Protein AF-A0AAE3VQN4-F1 (afdb_monomer)

pLDDT: mean 73.04, std 21.1, range [34.31, 93.94]

Sequence (118 aa):
MKLTPQEQKVYAYIRDHRGCTTRDIQRDLLIECPSARITGLRRKGVDVQEIGKLKYPGARPFTKYAIGAPQTKRVQHIEIVGGMAVRTFRTVLDLAGSVGLATGLLLVSLSACLANAG

InterPro domains:
  IPR055245 Winged helix-turn-helix domain, proteobacterial-type [PF14090] (5-52)

Secondary structure (DSSP, 8-state):
----HHHHHHHHHHHHSTTEEHHHHHHHH--S-HHHHHHHHHHTT--EEEEEEEPPTTSPPEEEEEESS--EEEEEEEEEETTEEEEEEEEEE-------------------------

Mean predicted aligned error: 13.67 Å

Radius of gyration: 19.41 Å; Cα contacts (8 Å, |Δi|>4): 146; chains: 1; bounding box: 52×31×55 Å

Nearest PDB structures (foldseek):
  5f7q-assembly1_J  TM=8.656E-01  e=1.908E-01  Listeria monocytogenes EGD-e
  5f7q-assembly1_C  TM=6.562E-01  e=4.645E-01  Listeria monocytogenes EGD-e

Structure (mmCIF, N/CA/C/O backbone):
data_AF-A0AAE3VQN4-F1
#
_entry.id   AF-A0AAE3VQN4-F1
#
loop_
_atom_site.group_PDB
_atom_site.id
_atom_site.type_symbol
_atom_site.label_atom_id
_atom_site.label_alt_id
_atom_site.label_comp_id
_atom_site.label_asym_id
_atom_site.label_entity_id
_atom_site.label_seq_id
_atom_site.pdbx_PDB_ins_code
_atom_site.Cartn_x
_atom_site.Cartn_y
_atom_site.Cartn_z
_atom_site.occupancy
_atom_site.B_iso_or_equiv
_atom_site.auth_seq_id
_atom_site.auth_comp_id
_atom_site.auth_asym_id
_atom_site.auth_atom_id
_atom_site.pdbx_PDB_model_num
ATOM 1 N N . MET A 1 1 ? -3.677 2.974 16.477 1.00 58.06 1 MET A N 1
ATOM 2 C CA . MET A 1 1 ? -2.627 3.546 15.602 1.00 58.06 1 MET A CA 1
ATOM 3 C C . MET A 1 1 ? -3.260 4.501 14.600 1.00 58.06 1 MET A C 1
ATOM 5 O O . MET A 1 1 ? -4.400 4.260 14.222 1.00 58.06 1 MET A O 1
ATOM 9 N N . LYS A 1 2 ? -2.567 5.573 14.189 1.00 77.88 2 LYS A N 1
ATOM 10 C CA . LYS A 1 2 ? -3.078 6.534 13.193 1.00 77.88 2 LYS A CA 1
ATOM 11 C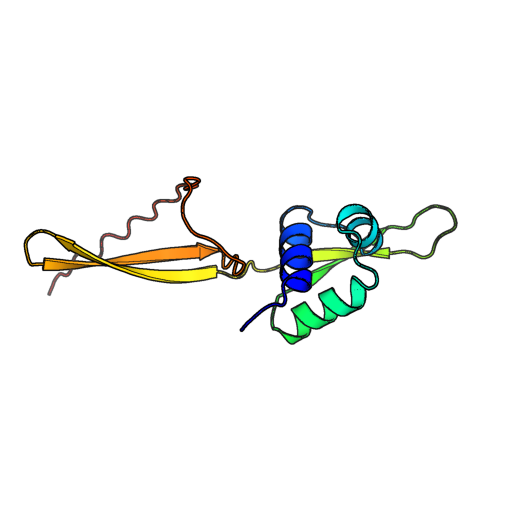 C . LYS A 1 2 ? -2.240 6.436 11.914 1.00 77.88 2 LYS A C 1
ATOM 13 O O . LYS A 1 2 ? -1.040 6.717 11.925 1.00 77.88 2 LYS A O 1
ATOM 18 N N . LEU A 1 3 ? -2.859 5.978 10.829 1.00 82.81 3 LEU A N 1
ATOM 19 C CA . LEU A 1 3 ? -2.259 5.995 9.494 1.00 82.81 3 LEU A CA 1
ATOM 20 C C . LEU A 1 3 ? -2.305 7.423 8.940 1.00 82.81 3 LEU A C 1
ATOM 22 O O . LEU A 1 3 ? -3.263 8.152 9.199 1.00 82.81 3 LEU A O 1
ATOM 26 N N . THR A 1 4 ? -1.283 7.830 8.190 1.00 89.00 4 THR A N 1
ATOM 27 C CA . THR A 1 4 ? -1.319 9.090 7.433 1.00 89.00 4 THR A CA 1
ATOM 28 C C . THR A 1 4 ? -2.278 8.961 6.245 1.00 89.00 4 THR A C 1
ATOM 30 O O . THR A 1 4 ? -2.482 7.846 5.760 1.00 89.00 4 THR A O 1
ATOM 33 N N . PRO A 1 5 ? -2.826 10.065 5.706 1.00 88.00 5 PRO A N 1
ATOM 34 C CA . PRO A 1 5 ? -3.730 10.000 4.554 1.00 88.00 5 PRO A CA 1
ATOM 35 C C . PRO A 1 5 ? -3.121 9.285 3.337 1.00 88.00 5 PRO A C 1
ATOM 37 O O . PRO A 1 5 ? -3.801 8.546 2.635 1.00 88.00 5 PRO A O 1
ATOM 40 N N . GLN A 1 6 ? -1.815 9.454 3.101 1.00 89.50 6 GLN A N 1
ATOM 41 C CA . GLN A 1 6 ? -1.117 8.765 2.011 1.00 89.50 6 GLN A CA 1
ATOM 42 C C . GLN A 1 6 ? -0.974 7.261 2.274 1.00 89.50 6 GLN A C 1
ATOM 44 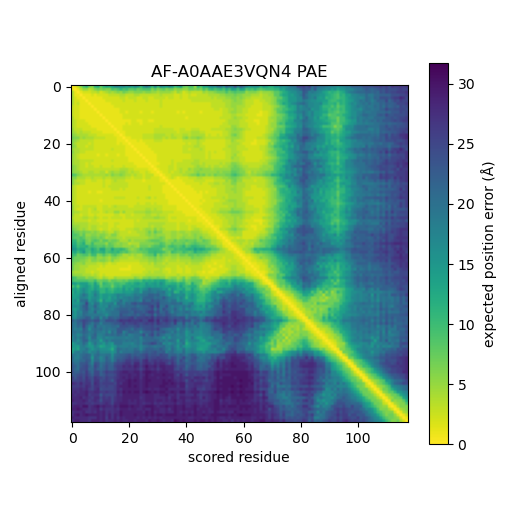O O . GLN A 1 6 ? -1.192 6.458 1.374 1.00 89.50 6 GLN A O 1
ATOM 49 N N . GLU A 1 7 ? -0.643 6.861 3.503 1.00 89.12 7 GLU A N 1
ATOM 50 C CA . GLU A 1 7 ? -0.580 5.442 3.880 1.00 89.12 7 GLU A CA 1
ATOM 51 C C . GLU A 1 7 ? -1.957 4.773 3.825 1.00 89.12 7 GLU A C 1
ATOM 53 O O . GLU A 1 7 ? -2.042 3.621 3.419 1.00 89.12 7 GLU A O 1
ATOM 58 N N . GLN A 1 8 ? -3.029 5.489 4.179 1.00 89.88 8 GLN A N 1
ATOM 59 C CA . GLN A 1 8 ? -4.407 4.998 4.052 1.00 89.88 8 GLN A CA 1
ATOM 60 C C . GLN A 1 8 ? -4.761 4.708 2.594 1.00 89.88 8 GLN A C 1
ATOM 62 O O . GLN A 1 8 ? -5.295 3.641 2.303 1.00 89.88 8 GLN A O 1
ATOM 67 N N . LYS A 1 9 ? -4.411 5.616 1.672 1.00 90.81 9 LYS A N 1
ATOM 68 C CA . LYS A 1 9 ? -4.607 5.404 0.230 1.00 90.81 9 LYS A CA 1
ATOM 69 C C . LYS A 1 9 ? -3.848 4.176 -0.269 1.00 90.81 9 LYS A C 1
ATOM 71 O O . LYS A 1 9 ? -4.423 3.350 -0.966 1.00 90.81 9 LYS A O 1
ATOM 76 N N . VAL A 1 10 ? -2.581 4.027 0.129 1.00 92.00 10 VAL A N 1
ATOM 77 C CA . VAL A 1 10 ? -1.766 2.855 -0.237 1.00 92.00 10 VAL A CA 1
ATOM 78 C C . VAL A 1 10 ? -2.360 1.569 0.339 1.00 92.00 10 VAL A C 1
ATOM 80 O O . VAL A 1 10 ? -2.463 0.576 -0.373 1.00 92.00 10 VAL A O 1
ATOM 83 N N . TYR A 1 11 ? -2.790 1.581 1.601 1.00 91.62 11 TYR A N 1
ATOM 84 C CA . TYR A 1 11 ? -3.433 0.433 2.240 1.00 91.62 11 TYR A CA 1
ATOM 85 C C . TYR A 1 11 ? -4.719 0.016 1.516 1.00 91.62 11 TYR A C 1
ATOM 87 O O . TYR A 1 11 ? -4.866 -1.155 1.169 1.00 91.62 11 TYR A O 1
ATOM 95 N N . ALA A 1 12 ? -5.618 0.970 1.253 1.00 90.12 12 ALA A N 1
ATOM 96 C CA . ALA A 1 12 ? -6.859 0.718 0.527 1.00 90.12 12 ALA A CA 1
ATOM 97 C C . ALA A 1 12 ? -6.575 0.155 -0.872 1.00 90.12 12 ALA A C 1
ATOM 99 O O . ALA A 1 12 ? -7.140 -0.863 -1.254 1.00 90.12 12 ALA A O 1
ATOM 100 N N . TYR A 1 13 ? -5.615 0.741 -1.589 1.00 92.94 13 TYR A N 1
ATOM 101 C CA . TYR A 1 13 ? -5.259 0.289 -2.927 1.00 92.94 13 TYR A CA 1
ATOM 102 C C . TYR A 1 13 ? -4.703 -1.143 -2.946 1.00 92.94 13 TYR A C 1
ATOM 104 O O . TYR A 1 13 ? -5.151 -1.939 -3.764 1.00 92.94 13 TYR A O 1
ATOM 112 N N . ILE A 1 14 ? -3.785 -1.507 -2.036 1.00 92.44 14 ILE A N 1
ATOM 113 C CA . ILE A 1 14 ? -3.233 -2.878 -1.953 1.00 92.44 14 ILE A CA 1
ATOM 114 C C . ILE A 1 14 ? -4.318 -3.890 -1.558 1.00 92.44 14 ILE A C 1
ATOM 116 O O . ILE A 1 14 ? -4.297 -5.035 -2.012 1.00 92.44 14 ILE A O 1
ATOM 120 N N . ARG A 1 15 ? -5.258 -3.483 -0.698 1.00 89.88 15 ARG A N 1
ATOM 121 C CA . ARG A 1 15 ? -6.395 -4.319 -0.300 1.00 89.88 15 ARG A CA 1
ATOM 122 C C . ARG A 1 15 ? -7.314 -4.606 -1.488 1.00 89.88 15 ARG A C 1
ATOM 124 O O . ARG A 1 15 ? -7.710 -5.753 -1.671 1.00 89.88 15 ARG A O 1
ATOM 131 N N . ASP A 1 16 ? -7.628 -3.582 -2.274 1.00 90.06 16 ASP A N 1
ATOM 132 C CA . ASP A 1 16 ? -8.575 -3.686 -3.384 1.00 90.06 16 ASP A CA 1
ATOM 133 C C . ASP A 1 16 ? -7.912 -4.303 -4.642 1.00 90.06 16 ASP A C 1
ATOM 135 O O . ASP A 1 16 ? -8.580 -4.967 -5.432 1.00 90.06 16 ASP A O 1
ATOM 139 N N . HIS A 1 17 ? -6.584 -4.178 -4.791 1.00 91.75 17 HIS A N 1
ATOM 140 C CA . HIS A 1 17 ? -5.798 -4.698 -5.920 1.00 91.75 17 HIS A CA 1
ATOM 141 C C . HIS A 1 17 ? -4.714 -5.675 -5.455 1.00 91.75 17 HIS A C 1
ATOM 143 O O . HIS A 1 17 ? -3.519 -5.361 -5.396 1.00 91.75 17 HIS A O 1
ATOM 149 N N . ARG A 1 18 ? -5.121 -6.909 -5.150 1.00 89.69 18 ARG A N 1
ATOM 150 C CA . ARG A 1 18 ? -4.186 -7.952 -4.717 1.00 89.69 18 ARG A CA 1
ATOM 151 C C . ARG A 1 18 ? -3.127 -8.224 -5.794 1.00 89.69 18 ARG A C 1
ATOM 153 O O . ARG A 1 18 ? -3.445 -8.576 -6.926 1.00 89.69 18 ARG A O 1
ATOM 160 N N . GLY A 1 19 ? -1.854 -8.132 -5.416 1.00 91.12 19 GLY A N 1
ATOM 161 C CA . GLY A 1 19 ? -0.725 -8.361 -6.318 1.00 91.12 19 GLY A CA 1
ATOM 162 C C . GLY A 1 19 ? -0.288 -7.143 -7.121 1.00 91.12 19 GLY A C 1
ATOM 163 O O . GLY A 1 19 ? 0.501 -7.304 -8.056 1.00 91.12 19 GLY A O 1
ATOM 164 N N . CYS A 1 20 ? -0.747 -5.948 -6.748 1.00 92.06 20 CYS A N 1
ATOM 165 C CA . CYS A 1 20 ? -0.223 -4.702 -7.285 1.00 92.06 20 CYS A CA 1
ATOM 166 C C . CYS A 1 20 ? 1.274 -4.541 -6.985 1.00 92.06 20 CYS A C 1
ATOM 168 O O . CYS A 1 20 ? 1.783 -4.981 -5.944 1.00 92.06 20 CYS A O 1
ATOM 170 N N . THR A 1 21 ? 1.980 -3.870 -7.887 1.00 93.94 21 THR A N 1
ATOM 171 C CA . THR A 1 21 ? 3.384 -3.499 -7.704 1.00 93.94 21 THR A CA 1
ATOM 172 C C . THR A 1 21 ? 3.522 -2.068 -7.197 1.00 93.94 21 THR A C 1
ATOM 174 O O . THR A 1 21 ? 2.600 -1.258 -7.285 1.00 93.94 21 THR A O 1
ATOM 177 N N . THR A 1 22 ? 4.712 -1.707 -6.714 1.00 91.88 22 THR A N 1
ATOM 178 C CA . THR A 1 22 ? 5.039 -0.305 -6.398 1.00 91.88 22 THR A CA 1
ATOM 179 C C . THR A 1 22 ? 4.861 0.625 -7.595 1.00 91.88 22 THR A C 1
ATOM 181 O O . THR A 1 22 ? 4.477 1.776 -7.405 1.00 91.88 22 THR A O 1
ATOM 184 N N . ARG A 1 23 ? 5.083 0.130 -8.819 1.00 90.50 23 ARG A N 1
ATOM 185 C CA . ARG A 1 23 ? 4.867 0.893 -10.053 1.00 90.50 23 ARG A CA 1
ATOM 186 C C . ARG A 1 23 ? 3.388 1.207 -10.275 1.00 90.50 23 ARG A C 1
ATOM 188 O O . ARG A 1 23 ? 3.071 2.339 -10.624 1.00 90.50 23 ARG A O 1
ATOM 195 N N . ASP A 1 24 ? 2.507 0.235 -10.050 1.00 91.50 24 ASP A N 1
ATOM 196 C CA . ASP A 1 24 ? 1.058 0.418 -10.211 1.00 91.50 24 ASP A CA 1
ATOM 197 C C . ASP A 1 24 ? 0.530 1.430 -9.186 1.00 91.50 24 ASP A C 1
ATOM 199 O O . ASP A 1 24 ? -0.152 2.386 -9.544 1.00 91.50 24 ASP A O 1
ATOM 203 N N . ILE A 1 25 ? 0.966 1.301 -7.927 1.00 92.25 25 ILE A N 1
ATOM 204 C CA . ILE A 1 25 ? 0.621 2.234 -6.843 1.00 92.25 25 ILE A CA 1
ATOM 205 C C . ILE A 1 25 ? 1.083 3.659 -7.177 1.00 92.25 25 ILE A C 1
ATOM 207 O O . ILE A 1 25 ? 0.334 4.613 -6.980 1.00 92.25 25 ILE A O 1
ATOM 211 N N . GLN A 1 26 ? 2.313 3.823 -7.673 1.00 92.44 26 GLN A N 1
ATOM 212 C CA . GLN A 1 26 ? 2.843 5.135 -8.047 1.00 92.44 26 GLN A CA 1
ATOM 213 C C . GLN A 1 26 ? 2.055 5.760 -9.200 1.00 92.44 26 GLN A C 1
ATOM 215 O O . GLN A 1 26 ? 1.727 6.942 -9.133 1.00 92.44 26 GLN A O 1
ATOM 220 N N . ARG A 1 27 ? 1.755 4.973 -10.239 1.00 91.44 27 ARG A N 1
ATOM 221 C CA . ARG A 1 27 ? 1.024 5.440 -11.421 1.00 91.44 27 ARG A CA 1
ATOM 222 C C . ARG A 1 27 ? -0.403 5.857 -11.069 1.00 91.44 27 ARG A C 1
ATOM 224 O O . ARG A 1 27 ? -0.837 6.918 -11.500 1.00 91.44 27 ARG A O 1
ATOM 231 N N . ASP A 1 28 ? -1.104 5.043 -10.286 1.00 92.31 28 ASP A N 1
ATOM 232 C CA . ASP A 1 28 ? -2.541 5.217 -10.068 1.00 92.31 28 ASP A CA 1
ATOM 233 C C . ASP A 1 28 ? -2.842 6.181 -8.909 1.00 92.31 28 ASP A C 1
ATOM 235 O O . ASP A 1 28 ? -3.825 6.917 -8.956 1.00 92.31 28 ASP A O 1
ATOM 239 N N . LEU A 1 29 ? -1.994 6.219 -7.871 1.00 91.50 29 LEU A N 1
ATOM 240 C CA . LEU A 1 29 ? -2.184 7.107 -6.713 1.00 91.50 29 LEU A CA 1
ATOM 241 C C . LEU A 1 29 ? -1.350 8.392 -6.768 1.00 91.50 29 LEU A C 1
ATOM 243 O O . LEU A 1 29 ? -1.504 9.234 -5.880 1.00 91.50 29 LEU A O 1
ATOM 247 N N . LEU A 1 30 ? -0.462 8.537 -7.760 1.00 90.88 30 LEU A N 1
ATOM 248 C CA . LEU A 1 30 ? 0.450 9.679 -7.915 1.00 90.88 30 LEU A CA 1
ATOM 249 C C . LEU A 1 30 ? 1.308 9.938 -6.661 1.00 90.88 30 LEU A C 1
ATOM 251 O O . LEU A 1 30 ? 1.531 11.075 -6.249 1.00 90.88 30 LEU A O 1
ATOM 255 N N . ILE A 1 31 ? 1.777 8.864 -6.020 1.00 87.75 31 ILE A N 1
ATOM 256 C CA . ILE A 1 31 ? 2.630 8.927 -4.824 1.00 87.75 31 ILE A CA 1
ATOM 257 C C . ILE A 1 31 ? 4.088 8.745 -5.240 1.00 87.75 31 ILE A C 1
ATOM 259 O O . ILE A 1 31 ? 4.438 7.710 -5.797 1.00 87.75 31 ILE A O 1
ATOM 263 N N . GLU A 1 32 ? 4.953 9.702 -4.898 1.00 85.38 32 GLU A N 1
ATOM 264 C CA . GLU A 1 32 ? 6.378 9.684 -5.275 1.00 85.38 32 GLU A CA 1
ATOM 265 C C . GLU A 1 32 ? 7.137 8.456 -4.742 1.00 85.38 32 GLU A C 1
ATOM 267 O O . GLU A 1 32 ? 7.914 7.838 -5.463 1.00 85.38 32 GLU A O 1
ATOM 272 N N . CYS A 1 33 ? 6.890 8.073 -3.484 1.00 90.62 33 CYS A N 1
ATOM 273 C CA . CYS A 1 33 ? 7.654 7.037 -2.781 1.00 90.62 33 CYS A CA 1
ATOM 274 C C . CYS A 1 33 ? 6.747 5.949 -2.170 1.00 90.62 33 CYS A C 1
ATOM 276 O O . CYS A 1 33 ? 6.630 5.859 -0.940 1.00 90.62 33 CYS A O 1
ATOM 278 N N . PRO A 1 34 ? 6.116 5.079 -2.983 1.00 91.00 34 PRO A N 1
ATOM 279 C CA . PRO A 1 34 ? 5.222 4.027 -2.486 1.00 91.00 34 P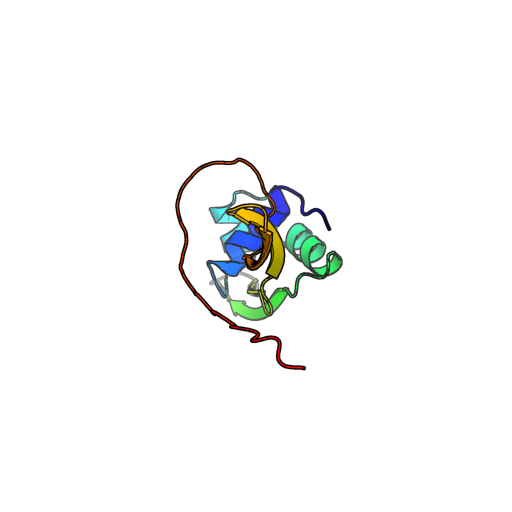RO A CA 1
ATOM 280 C C . PRO A 1 34 ? 5.949 3.028 -1.575 1.00 91.00 34 PRO A C 1
ATOM 282 O O . PRO A 1 34 ? 5.408 2.620 -0.550 1.00 91.00 34 PRO A O 1
ATOM 285 N N . SER A 1 35 ? 7.211 2.703 -1.871 1.00 90.31 35 SER A N 1
ATOM 286 C CA . SER A 1 35 ? 8.033 1.779 -1.075 1.00 90.31 35 SER A CA 1
ATOM 287 C C . SER A 1 35 ? 8.228 2.257 0.371 1.00 90.31 35 SER A C 1
ATOM 289 O O . SER A 1 35 ? 8.158 1.464 1.316 1.00 90.31 35 SER A O 1
ATOM 291 N N . AL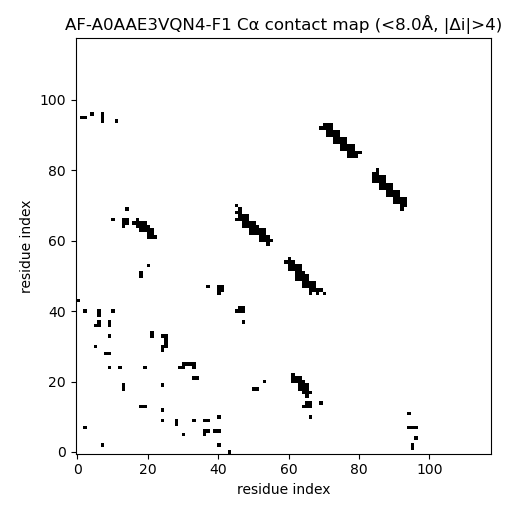A A 1 36 ? 8.413 3.568 0.563 1.00 92.62 36 ALA A N 1
ATOM 292 C CA . ALA A 1 36 ? 8.547 4.167 1.890 1.00 92.62 36 ALA A CA 1
ATOM 293 C C . ALA A 1 36 ? 7.228 4.078 2.673 1.00 92.62 36 ALA A C 1
ATOM 295 O O . ALA A 1 36 ? 7.234 3.792 3.870 1.00 92.62 36 ALA A O 1
ATOM 296 N N . ARG A 1 37 ? 6.089 4.265 1.993 1.00 93.25 37 ARG A N 1
ATOM 297 C CA . ARG A 1 37 ? 4.754 4.145 2.599 1.00 93.25 37 ARG A CA 1
ATOM 298 C C . ARG A 1 37 ? 4.422 2.701 2.969 1.00 93.25 37 ARG A C 1
ATOM 300 O O . ARG A 1 37 ? 3.940 2.473 4.071 1.00 93.25 37 ARG A O 1
ATOM 307 N N . ILE A 1 38 ? 4.772 1.726 2.129 1.00 92.31 38 ILE A N 1
ATOM 308 C CA . ILE A 1 38 ? 4.629 0.291 2.443 1.00 92.31 38 ILE A CA 1
ATOM 309 C C . ILE A 1 38 ? 5.478 -0.091 3.662 1.00 92.31 38 ILE A C 1
ATOM 311 O O . ILE A 1 38 ? 4.999 -0.764 4.574 1.00 92.31 38 ILE A O 1
ATOM 315 N N . THR A 1 39 ? 6.721 0.391 3.728 1.00 93.12 39 THR A N 1
ATOM 316 C CA . THR A 1 39 ? 7.582 0.192 4.907 1.00 93.12 39 THR A CA 1
ATOM 317 C C . THR A 1 39 ? 6.971 0.829 6.157 1.00 93.12 39 THR A C 1
ATOM 319 O O . THR A 1 39 ? 6.989 0.229 7.231 1.00 93.12 39 THR A O 1
ATOM 322 N N . GLY A 1 40 ? 6.382 2.020 6.014 1.00 91.94 40 GLY A N 1
ATOM 323 C CA . GLY A 1 40 ? 5.627 2.694 7.070 1.00 91.94 40 GLY A CA 1
ATOM 324 C C . GLY A 1 40 ? 4.443 1.866 7.573 1.00 91.94 40 GLY A C 1
ATOM 325 O O . GLY A 1 40 ? 4.285 1.713 8.782 1.00 91.94 40 GLY A O 1
ATOM 326 N N . LEU A 1 41 ? 3.668 1.259 6.668 1.00 90.44 41 LEU A N 1
ATOM 327 C CA . LEU A 1 41 ? 2.563 0.354 7.007 1.00 90.44 41 LEU A CA 1
ATOM 328 C C . LEU A 1 41 ? 3.049 -0.865 7.806 1.00 90.44 41 LEU A C 1
ATOM 330 O O . LEU A 1 41 ? 2.486 -1.163 8.859 1.00 90.44 41 LEU A O 1
ATOM 334 N N . ARG A 1 42 ? 4.141 -1.514 7.377 1.00 90.88 42 ARG A N 1
ATOM 335 C CA . ARG A 1 42 ? 4.738 -2.654 8.102 1.00 90.88 42 ARG A CA 1
ATOM 336 C C . ARG A 1 42 ? 5.217 -2.276 9.502 1.00 90.88 42 ARG A C 1
ATOM 338 O O . ARG A 1 42 ? 4.913 -2.971 10.465 1.00 90.88 42 ARG A O 1
ATOM 345 N N . ARG A 1 43 ? 5.904 -1.135 9.642 1.00 90.00 43 ARG A N 1
ATOM 346 C CA . ARG A 1 43 ? 6.316 -0.596 10.957 1.00 90.00 43 ARG A CA 1
ATOM 347 C C . ARG A 1 43 ? 5.123 -0.305 11.868 1.00 90.00 43 ARG A C 1
ATOM 349 O O . ARG A 1 43 ? 5.268 -0.304 13.085 1.00 90.00 43 ARG A O 1
ATOM 356 N N . LYS A 1 44 ? 3.951 -0.066 11.279 1.00 87.38 44 LYS A N 1
ATOM 357 C CA . LYS A 1 44 ? 2.682 0.150 11.975 1.00 87.38 44 LYS A CA 1
ATOM 358 C C . LYS A 1 44 ? 1.881 -1.140 12.202 1.00 87.38 44 LYS A C 1
ATOM 360 O O . LYS A 1 44 ? 0.695 -1.079 12.511 1.00 87.38 44 LYS A O 1
ATOM 365 N N . GLY A 1 45 ? 2.506 -2.306 12.045 1.00 86.31 45 GLY A N 1
ATOM 366 C CA . GLY A 1 45 ? 1.870 -3.598 12.308 1.00 86.31 45 GLY A CA 1
ATOM 367 C C . GLY A 1 45 ? 0.798 -3.989 11.290 1.00 86.31 45 GLY A C 1
ATOM 368 O O . GLY A 1 45 ? -0.042 -4.832 11.587 1.00 86.31 45 GLY A O 1
ATOM 369 N N . VAL A 1 46 ? 0.787 -3.378 10.101 1.00 87.44 46 VAL A N 1
ATOM 370 C CA . VAL A 1 46 ? -0.036 -3.857 8.984 1.00 87.44 46 VAL A CA 1
ATOM 371 C C . VAL A 1 46 ? 0.692 -5.021 8.318 1.00 87.44 46 VAL A C 1
ATOM 373 O O . VAL A 1 46 ? 1.841 -4.869 7.892 1.00 87.44 46 VAL A O 1
ATOM 376 N N . ASP A 1 47 ? 0.018 -6.163 8.192 1.00 89.69 47 ASP A N 1
ATOM 377 C CA . ASP A 1 47 ? 0.569 -7.349 7.534 1.00 89.69 47 ASP A CA 1
ATOM 378 C C . ASP A 1 47 ? 0.556 -7.189 6.005 1.00 89.69 47 ASP A C 1
ATOM 380 O O . ASP A 1 47 ? -0.394 -7.572 5.318 1.00 89.69 47 ASP A O 1
ATOM 384 N N . VAL A 1 48 ? 1.603 -6.552 5.473 1.00 91.75 48 VAL A N 1
ATOM 385 C CA . VAL A 1 48 ? 1.820 -6.403 4.029 1.00 91.75 48 VAL A CA 1
ATOM 386 C C . VAL A 1 48 ? 2.775 -7.489 3.541 1.00 91.75 48 VAL A C 1
ATOM 388 O O . VAL A 1 48 ? 3.994 -7.389 3.729 1.00 91.75 48 VAL A O 1
ATOM 391 N N . GLN A 1 49 ? 2.231 -8.486 2.854 1.00 92.12 49 GLN A N 1
ATOM 392 C CA . GLN A 1 49 ? 2.955 -9.649 2.351 1.00 92.12 49 GLN A CA 1
ATOM 393 C C . GLN A 1 49 ? 3.493 -9.416 0.936 1.00 92.12 49 GLN A C 1
ATOM 395 O O . GLN A 1 49 ? 2.866 -8.744 0.113 1.00 92.12 49 GLN A O 1
ATOM 400 N N . GLU A 1 50 ? 4.658 -9.995 0.646 1.00 93.25 50 GLU A N 1
ATOM 401 C CA . GLU A 1 50 ? 5.228 -10.044 -0.705 1.00 93.25 50 GLU A CA 1
ATOM 402 C C . GLU A 1 50 ? 4.804 -11.357 -1.349 1.00 93.25 50 GLU A C 1
ATOM 404 O O . GLU A 1 50 ? 5.220 -12.426 -0.913 1.00 93.25 50 GLU A O 1
ATOM 409 N N . ILE A 1 51 ? 3.957 -11.285 -2.373 1.00 92.25 51 ILE A N 1
ATOM 410 C CA . ILE A 1 51 ? 3.338 -12.480 -2.971 1.00 92.25 51 ILE A CA 1
ATOM 411 C C . ILE A 1 51 ? 4.020 -12.929 -4.267 1.00 92.25 51 ILE A C 1
ATOM 413 O O . ILE A 1 51 ? 3.623 -13.918 -4.875 1.00 92.25 51 ILE A O 1
ATOM 417 N N . GLY A 1 52 ? 5.018 -12.180 -4.737 1.00 90.94 52 GLY A N 1
ATOM 418 C CA . GLY A 1 52 ? 5.754 -12.513 -5.949 1.00 90.94 52 GLY A CA 1
ATOM 419 C C . GLY A 1 52 ? 6.483 -11.323 -6.554 1.00 90.94 52 GLY A C 1
ATOM 420 O O . GLY A 1 52 ? 6.600 -10.257 -5.948 1.00 90.94 52 GLY A O 1
ATOM 421 N N . LYS A 1 53 ? 6.972 -11.510 -7.781 1.00 93.19 53 LYS A N 1
ATOM 422 C CA . LYS A 1 53 ? 7.672 -10.481 -8.555 1.00 93.19 53 LYS A CA 1
ATOM 423 C C . LYS A 1 53 ? 7.108 -10.415 -9.973 1.00 93.19 53 LYS A C 1
ATOM 425 O O . LYS A 1 53 ? 6.746 -11.439 -10.545 1.00 93.19 53 LYS A O 1
ATOM 430 N N . LEU A 1 54 ? 7.032 -9.215 -10.539 1.00 89.19 54 LEU A N 1
ATOM 431 C CA . LEU A 1 54 ? 6.648 -8.956 -11.923 1.00 89.19 54 LEU A CA 1
ATOM 432 C C . LEU A 1 54 ? 7.820 -8.316 -12.658 1.00 89.19 54 LEU A C 1
ATOM 434 O O . LEU A 1 54 ? 8.326 -7.277 -12.238 1.00 89.19 54 LEU A O 1
ATOM 438 N N . LYS A 1 55 ? 8.251 -8.917 -13.765 1.00 88.69 55 LYS A N 1
ATOM 439 C CA . LYS A 1 55 ? 9.292 -8.348 -14.621 1.00 88.69 55 LYS A CA 1
ATOM 440 C C . LYS A 1 55 ? 8.638 -7.690 -15.830 1.00 88.69 55 LYS A C 1
ATOM 442 O O . LYS A 1 55 ? 7.969 -8.368 -16.600 1.00 88.69 55 LYS A O 1
ATOM 447 N N . TYR A 1 56 ? 8.851 -6.389 -15.999 1.00 82.38 56 TYR A N 1
ATOM 448 C CA . TYR A 1 56 ? 8.506 -5.698 -17.243 1.00 82.38 56 TYR A CA 1
ATOM 449 C C . TYR A 1 56 ? 9.683 -5.802 -18.227 1.00 82.38 56 TYR A C 1
ATOM 451 O O . TYR A 1 56 ? 10.835 -5.881 -17.782 1.00 82.38 56 TYR A O 1
ATOM 459 N N . PRO A 1 57 ? 9.433 -5.807 -19.548 1.00 86.00 57 PRO A N 1
ATOM 460 C CA . PRO A 1 57 ? 10.501 -5.839 -20.545 1.00 86.00 57 PRO A CA 1
ATOM 461 C C . PRO A 1 57 ? 11.461 -4.658 -20.345 1.00 86.00 57 PRO A C 1
ATOM 463 O O . PRO A 1 57 ? 11.030 -3.522 -20.166 1.00 86.00 57 PRO A O 1
ATOM 466 N N . GLY A 1 58 ? 12.766 -4.945 -20.306 1.00 87.56 58 GLY A N 1
ATOM 467 C CA . GLY A 1 58 ? 13.818 -3.941 -20.097 1.00 87.56 58 GLY A CA 1
ATOM 468 C C . GLY A 1 58 ? 13.945 -3.383 -18.671 1.00 87.56 58 GLY A C 1
ATOM 469 O O . GLY A 1 58 ? 14.844 -2.587 -18.421 1.00 87.56 58 GLY A O 1
ATOM 470 N N . ALA A 1 59 ? 13.101 -3.798 -17.721 1.00 83.94 59 ALA A N 1
ATOM 471 C CA . ALA A 1 59 ? 13.126 -3.286 -16.352 1.00 83.94 59 ALA A CA 1
ATOM 472 C C . ALA A 1 59 ? 13.564 -4.342 -15.325 1.00 83.94 59 ALA A C 1
ATOM 474 O O . ALA A 1 59 ? 13.487 -5.557 -15.544 1.00 83.94 59 ALA A O 1
ATOM 475 N N . ARG A 1 60 ? 13.993 -3.862 -14.151 1.00 85.06 60 ARG A N 1
ATOM 476 C CA . ARG A 1 60 ? 14.197 -4.713 -12.972 1.00 85.06 60 ARG A CA 1
ATOM 477 C C . ARG A 1 60 ? 12.854 -5.312 -12.516 1.00 85.06 60 ARG A C 1
ATOM 479 O O . ARG A 1 60 ? 11.812 -4.692 -12.725 1.00 85.06 60 ARG A O 1
ATOM 486 N N . PRO A 1 61 ? 12.849 -6.512 -11.913 1.00 88.44 61 PRO A N 1
ATOM 487 C CA . PRO A 1 61 ? 11.630 -7.099 -11.372 1.00 88.44 61 PRO A CA 1
ATOM 488 C C . PRO A 1 61 ? 11.078 -6.252 -10.216 1.00 88.44 61 PRO A C 1
ATOM 490 O O . PRO A 1 61 ? 11.816 -5.880 -9.306 1.00 88.44 61 PRO A O 1
ATOM 493 N N . PHE A 1 62 ? 9.775 -5.985 -10.245 1.00 89.44 62 PHE A N 1
ATOM 494 C CA . PHE A 1 62 ? 9.036 -5.268 -9.211 1.00 89.44 62 PHE A CA 1
ATOM 495 C C . PHE A 1 62 ? 8.344 -6.258 -8.281 1.00 89.44 62 PHE A C 1
ATOM 497 O O . PHE A 1 62 ? 7.750 -7.235 -8.735 1.00 89.44 62 PHE A O 1
ATOM 504 N N . THR A 1 63 ? 8.395 -6.008 -6.978 1.00 91.19 63 THR A N 1
ATOM 505 C CA . THR A 1 63 ? 7.705 -6.836 -5.984 1.00 91.19 63 THR A CA 1
ATOM 506 C C . THR A 1 63 ? 6.196 -6.603 -6.038 1.00 91.19 63 THR A C 1
ATOM 508 O O . THR A 1 63 ? 5.743 -5.465 -6.181 1.00 91.19 63 THR A O 1
ATOM 511 N N . LYS A 1 64 ? 5.425 -7.687 -5.923 1.00 93.75 64 LYS A N 1
ATOM 512 C CA . LYS A 1 64 ? 3.965 -7.677 -5.794 1.00 93.75 64 LYS A CA 1
ATOM 513 C C . LYS A 1 64 ? 3.563 -7.754 -4.327 1.00 93.75 64 LYS A C 1
ATOM 515 O O . LYS A 1 64 ? 4.122 -8.564 -3.583 1.00 93.75 64 LYS A O 1
ATOM 520 N N . TYR A 1 65 ? 2.555 -6.979 -3.945 1.00 93.00 65 TYR A N 1
ATOM 521 C CA . TYR A 1 65 ? 2.105 -6.864 -2.559 1.00 93.00 65 TYR A CA 1
ATOM 522 C C . TYR A 1 65 ? 0.651 -7.306 -2.373 1.00 93.00 65 TYR A C 1
ATOM 524 O O . TYR A 1 65 ? -0.170 -7.200 -3.285 1.00 93.00 65 TYR A O 1
ATOM 532 N N . ALA A 1 66 ? 0.335 -7.793 -1.176 1.00 92.19 66 ALA A N 1
ATOM 533 C CA . ALA A 1 66 ? -1.025 -8.059 -0.714 1.00 92.19 66 ALA A CA 1
ATOM 534 C C . ALA A 1 66 ? -1.150 -7.763 0.786 1.00 92.19 66 ALA A C 1
ATOM 536 O O . ALA A 1 66 ? -0.163 -7.838 1.517 1.00 92.19 66 ALA A O 1
ATOM 537 N N . ILE A 1 67 ? -2.365 -7.463 1.249 1.00 90.75 67 ILE A N 1
ATOM 538 C CA . ILE A 1 67 ? -2.676 -7.446 2.683 1.00 90.75 67 ILE A CA 1
ATOM 539 C C . ILE A 1 67 ? -2.997 -8.881 3.114 1.00 90.75 67 ILE A C 1
ATOM 541 O O . ILE A 1 67 ? -3.876 -9.507 2.523 1.00 90.75 67 ILE A O 1
ATOM 545 N N . GLY A 1 68 ? -2.274 -9.400 4.107 1.00 81.75 68 GLY A N 1
ATOM 546 C CA . GLY A 1 68 ? -2.479 -10.751 4.634 1.00 81.75 68 GLY A CA 1
ATOM 547 C C . GLY A 1 68 ? -3.710 -10.846 5.531 1.00 81.75 68 GLY A C 1
ATOM 548 O O . GLY A 1 68 ? -4.659 -11.557 5.212 1.00 81.75 68 GLY A O 1
ATOM 549 N N . ALA A 1 69 ? -3.726 -10.073 6.619 1.00 75.62 69 ALA A N 1
ATOM 550 C CA . ALA A 1 69 ? -4.881 -9.927 7.502 1.00 75.62 69 ALA A CA 1
ATOM 551 C C . ALA A 1 69 ? -5.411 -8.480 7.457 1.00 75.62 69 ALA A C 1
ATOM 553 O O . ALA A 1 69 ? -4.682 -7.551 7.824 1.00 75.62 69 ALA A O 1
ATOM 554 N N . PRO A 1 70 ? -6.661 -8.245 7.013 1.00 67.56 70 PRO A N 1
ATOM 555 C CA . PRO A 1 70 ? -7.232 -6.905 7.010 1.00 67.56 70 PRO A CA 1
ATOM 556 C C . PRO A 1 70 ? -7.453 -6.413 8.446 1.00 67.56 70 PRO A C 1
ATOM 558 O O . PRO A 1 70 ? -7.932 -7.154 9.303 1.00 67.56 70 PRO A O 1
ATOM 561 N N . GLN A 1 71 ? -7.131 -5.145 8.720 1.00 65.88 71 GLN A N 1
ATOM 562 C CA . GLN A 1 71 ? -7.358 -4.564 10.044 1.00 65.88 71 GLN A CA 1
ATOM 563 C C . GLN A 1 71 ? -8.862 -4.427 10.320 1.00 65.88 71 GLN A C 1
ATOM 565 O O . GLN A 1 71 ? -9.563 -3.635 9.686 1.00 65.88 71 GLN A O 1
ATOM 570 N N . THR A 1 72 ? -9.356 -5.193 11.291 1.00 61.88 72 THR A N 1
ATOM 571 C CA . THR A 1 72 ? -10.730 -5.108 11.796 1.00 61.88 72 THR A CA 1
ATOM 572 C C . THR A 1 72 ? -10.744 -4.459 13.174 1.00 61.88 72 THR A C 1
ATOM 574 O O . THR A 1 72 ? -10.021 -4.894 14.071 1.00 61.88 72 THR A O 1
ATOM 577 N N . LYS A 1 73 ? -11.600 -3.458 13.379 1.00 58.53 73 LYS A N 1
ATOM 578 C CA . LYS A 1 73 ? -11.937 -2.931 14.705 1.00 58.53 73 LYS A CA 1
ATOM 579 C C . LYS A 1 73 ? -13.313 -3.433 15.123 1.00 58.53 73 LYS A C 1
ATOM 581 O O . LYS A 1 73 ? -14.251 -3.435 14.334 1.00 58.53 73 LYS A O 1
ATOM 586 N N . ARG A 1 74 ? -13.461 -3.820 16.389 1.00 51.09 74 ARG A N 1
ATOM 587 C CA . ARG A 1 74 ? -14.784 -3.999 17.000 1.00 51.09 74 ARG A CA 1
ATOM 588 C C . ARG A 1 74 ? -15.287 -2.637 17.464 1.00 51.09 74 ARG A C 1
ATOM 590 O O . ARG A 1 74 ? -14.641 -1.992 18.283 1.00 51.09 74 ARG A O 1
ATOM 597 N N . VAL A 1 75 ? -16.420 -2.206 16.929 1.00 61.22 75 VAL A N 1
ATOM 598 C CA . VAL A 1 75 ? -17.150 -1.019 17.375 1.00 61.22 75 VAL A CA 1
ATOM 599 C C . VAL A 1 75 ? -18.316 -1.485 18.234 1.00 61.22 75 VAL A C 1
ATOM 601 O O . VAL A 1 75 ? -19.112 -2.332 17.827 1.00 61.22 75 VAL A O 1
ATOM 604 N N . GLN A 1 76 ? -18.394 -0.947 19.445 1.00 58.56 76 GLN A N 1
ATOM 605 C CA . GLN A 1 76 ? -19.510 -1.165 20.351 1.00 58.56 76 GLN A CA 1
ATOM 606 C C . GLN A 1 76 ? -20.522 -0.037 20.145 1.00 58.56 76 GLN A C 1
ATOM 608 O O . GLN A 1 76 ? -20.176 1.134 20.286 1.00 58.56 76 GLN A O 1
ATOM 613 N N . HIS A 1 77 ? -21.759 -0.391 19.805 1.00 55.78 77 HIS A N 1
ATOM 614 C CA . HIS A 1 77 ? -22.885 0.535 19.753 1.00 55.78 77 HIS A CA 1
ATOM 615 C C . HIS A 1 77 ? -23.789 0.255 20.958 1.00 55.78 77 HIS A C 1
ATOM 617 O O . HIS A 1 77 ? -24.151 -0.897 21.208 1.00 55.78 77 HIS A O 1
ATOM 623 N N . ILE A 1 78 ? -24.100 1.288 21.740 1.00 66.88 78 ILE A N 1
ATOM 624 C CA . ILE A 1 78 ? -2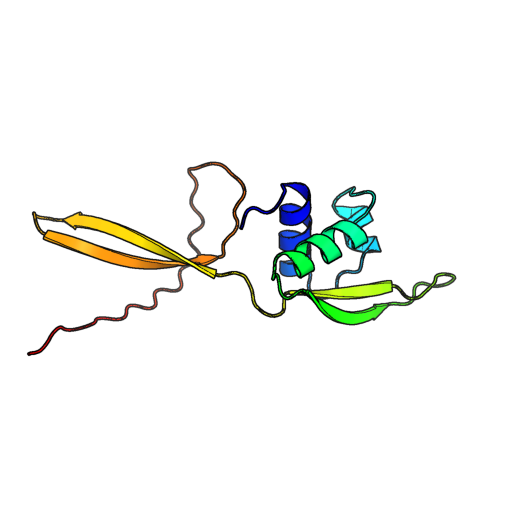5.031 1.191 22.867 1.00 66.88 78 ILE A CA 1
ATOM 625 C C . ILE A 1 78 ? -26.305 1.907 22.429 1.00 66.88 78 ILE A C 1
ATOM 627 O O . ILE A 1 78 ? -26.284 3.118 22.229 1.00 66.88 78 ILE A O 1
ATOM 631 N N . GLU A 1 79 ? -27.390 1.157 22.263 1.00 66.25 79 GLU A N 1
ATOM 632 C CA . GLU A 1 79 ? -28.713 1.701 21.950 1.00 66.25 79 GLU A CA 1
ATOM 633 C C . GLU A 1 79 ? -29.604 1.554 23.179 1.00 66.25 79 GLU A C 1
ATOM 635 O O . GLU A 1 79 ? -29.637 0.499 23.810 1.00 66.25 79 GLU A O 1
ATOM 640 N N . ILE A 1 80 ? -30.314 2.620 23.543 1.00 67.81 80 ILE A N 1
ATOM 641 C CA . ILE A 1 80 ? -31.288 2.583 24.635 1.00 67.81 80 ILE A CA 1
ATOM 642 C C . ILE A 1 80 ? -32.660 2.402 23.993 1.00 67.81 80 ILE A C 1
ATOM 644 O O . ILE A 1 80 ? -33.178 3.326 23.370 1.00 67.81 80 ILE A O 1
ATOM 648 N N . VAL A 1 81 ? -33.242 1.211 24.135 1.00 67.88 81 VAL A N 1
ATOM 649 C CA . VAL A 1 81 ? -34.573 0.884 23.604 1.00 67.88 81 VAL A CA 1
ATOM 650 C C . VAL A 1 81 ? -35.475 0.540 24.784 1.00 67.88 81 VAL A C 1
ATOM 652 O O . VAL A 1 81 ? -35.195 -0.389 25.537 1.00 67.88 81 VAL A O 1
ATOM 655 N N . GLY A 1 82 ? -36.538 1.323 24.988 1.00 61.34 82 GLY A N 1
ATOM 656 C CA . GLY A 1 82 ? -37.541 1.054 26.029 1.00 61.34 82 GLY A CA 1
ATOM 657 C C . GLY A 1 82 ? -37.014 1.075 27.472 1.00 61.34 82 GLY A C 1
ATOM 658 O O . GLY A 1 82 ? -37.511 0.328 28.305 1.00 61.34 82 GLY A O 1
ATOM 659 N N . GLY A 1 83 ? -35.989 1.880 27.774 1.00 67.94 83 GLY A N 1
ATOM 660 C CA . GLY A 1 83 ? -35.383 1.954 29.113 1.00 67.94 83 GLY A CA 1
ATOM 661 C C . GLY A 1 83 ? -34.334 0.875 29.410 1.00 67.94 83 GLY A C 1
ATOM 662 O O . GLY A 1 83 ? -33.708 0.914 30.467 1.00 67.94 83 GLY A O 1
ATOM 663 N N . MET A 1 84 ? -34.079 -0.044 28.474 1.00 46.31 84 MET A N 1
ATOM 664 C CA . MET A 1 84 ? -33.001 -1.032 28.563 1.00 46.31 84 MET A CA 1
ATOM 665 C C . MET A 1 84 ? -31.831 -0.642 27.654 1.00 46.31 84 MET A C 1
ATOM 667 O O . MET A 1 84 ? -32.012 -0.301 26.485 1.00 46.31 84 MET A O 1
ATOM 671 N N . ALA A 1 85 ? -30.610 -0.696 28.194 1.00 56.75 85 ALA A N 1
ATOM 672 C CA . ALA A 1 85 ? -29.390 -0.475 27.425 1.00 56.75 85 ALA A CA 1
ATOM 673 C C . ALA A 1 85 ? -28.999 -1.762 26.681 1.00 56.75 85 ALA A C 1
ATOM 675 O O . ALA A 1 85 ? -28.476 -2.705 27.279 1.00 56.75 85 ALA A O 1
ATOM 676 N N . VAL A 1 86 ? -29.224 -1.793 25.369 1.00 67.31 86 VAL A N 1
ATOM 677 C CA . VAL A 1 86 ? -28.851 -2.905 24.491 1.00 67.31 86 VAL A CA 1
ATOM 678 C C . VAL A 1 86 ? -27.452 -2.647 23.933 1.00 67.31 86 VAL A C 1
ATOM 680 O O . VAL A 1 86 ? -27.182 -1.629 23.292 1.00 67.31 86 VAL A O 1
ATOM 683 N N . ARG A 1 87 ? -26.527 -3.576 24.192 1.00 63.09 87 ARG A N 1
ATOM 684 C CA . ARG A 1 87 ? -25.148 -3.513 23.690 1.00 63.09 87 ARG A CA 1
ATOM 685 C C . ARG A 1 87 ? -25.038 -4.334 22.413 1.00 63.09 87 ARG A C 1
ATOM 687 O O . ARG A 1 87 ? -25.150 -5.555 22.459 1.00 63.09 87 ARG A O 1
ATOM 694 N N . THR A 1 88 ? -24.750 -3.675 21.297 1.00 63.81 88 THR A N 1
ATOM 695 C CA . THR A 1 88 ? -24.516 -4.340 20.011 1.00 63.81 88 THR A CA 1
ATOM 696 C C . THR A 1 88 ? -23.042 -4.228 19.646 1.00 63.81 88 THR A C 1
ATOM 698 O O . THR A 1 88 ? -22.497 -3.130 19.529 1.00 63.81 88 THR A O 1
ATOM 701 N N . PHE A 1 89 ? -22.375 -5.363 19.449 1.00 55.44 89 PHE A N 1
ATOM 702 C CA . PHE A 1 89 ? -21.001 -5.392 18.951 1.00 55.44 89 PHE A CA 1
ATOM 703 C C . PHE A 1 89 ? -21.021 -5.558 17.434 1.00 55.44 89 PHE A C 1
ATOM 705 O O . PHE A 1 89 ? -21.621 -6.498 16.919 1.00 55.44 89 PHE A O 1
ATOM 712 N N . ARG A 1 90 ? -20.353 -4.659 16.709 1.00 55.88 90 ARG A N 1
ATOM 713 C CA . ARG A 1 90 ? -20.163 -4.770 15.258 1.00 55.88 90 ARG A CA 1
ATOM 714 C C . ARG A 1 90 ? -18.677 -4.829 14.944 1.00 55.88 90 ARG A C 1
ATOM 716 O O . ARG A 1 90 ? -17.900 -4.005 15.418 1.00 55.88 90 ARG A O 1
ATOM 723 N N . THR A 1 91 ? -18.269 -5.799 14.138 1.00 53.84 91 THR A N 1
ATOM 724 C CA . THR A 1 91 ? -16.909 -5.837 13.591 1.00 53.84 91 THR A CA 1
ATOM 725 C C . THR A 1 91 ? -16.899 -5.000 12.319 1.00 53.84 91 THR A C 1
ATOM 727 O O . THR A 1 91 ? -17.606 -5.321 11.370 1.00 53.84 91 THR A O 1
ATOM 730 N N . VAL A 1 92 ? -16.127 -3.918 12.300 1.00 61.88 92 VAL A N 1
ATOM 731 C CA . VAL A 1 92 ? -15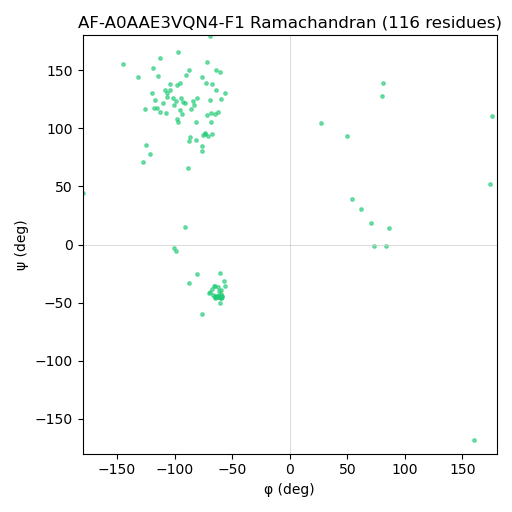.957 -3.051 11.130 1.00 61.88 92 VAL A CA 1
ATOM 732 C C . VAL A 1 92 ? -14.522 -3.132 10.628 1.00 61.88 92 VAL A C 1
ATOM 734 O O . VAL A 1 92 ? -13.573 -3.262 11.402 1.00 61.88 92 VAL A O 1
ATOM 737 N N . LEU A 1 93 ? -14.350 -3.050 9.314 1.00 56.53 93 LEU A N 1
ATOM 738 C CA . LEU A 1 93 ? -13.035 -2.853 8.712 1.00 56.53 93 LEU A CA 1
ATOM 739 C C . LEU A 1 93 ? -12.567 -1.433 9.043 1.00 56.53 93 LEU A C 1
ATOM 741 O O . LEU A 1 93 ? -13.279 -0.465 8.779 1.00 56.53 93 LEU A O 1
ATOM 745 N N . ASP A 1 94 ? -11.387 -1.312 9.650 1.00 54.22 94 ASP A N 1
ATOM 746 C CA . ASP A 1 94 ? -10.839 -0.032 10.096 1.00 54.22 94 ASP A CA 1
ATOM 747 C C . ASP A 1 94 ? -10.301 0.766 8.903 1.00 54.22 94 ASP A C 1
ATOM 749 O O . ASP A 1 94 ? -9.111 0.776 8.601 1.00 54.22 94 ASP A O 1
ATOM 753 N N . LEU A 1 95 ? -11.206 1.425 8.188 1.00 54.22 95 LEU A N 1
ATOM 754 C CA . LEU A 1 95 ? -10.898 2.443 7.189 1.00 54.22 95 LEU A CA 1
ATOM 755 C C . LEU A 1 95 ? -10.824 3.803 7.893 1.00 54.22 95 LEU A C 1
ATOM 757 O O . LEU A 1 95 ? -11.684 4.662 7.717 1.00 54.22 95 LEU A O 1
ATOM 761 N N . ALA A 1 96 ? -9.847 4.003 8.777 1.00 47.91 96 ALA A N 1
ATOM 762 C CA . ALA A 1 96 ? -9.720 5.287 9.460 1.00 47.91 96 ALA A CA 1
ATOM 763 C C . ALA A 1 96 ? -9.309 6.362 8.445 1.00 47.91 96 ALA A C 1
ATOM 765 O O . ALA A 1 96 ? -8.152 6.375 8.051 1.00 47.91 96 ALA A O 1
ATOM 766 N N . GLY A 1 97 ? -10.234 7.243 8.042 1.00 37.81 97 GLY A N 1
ATOM 767 C CA . GLY A 1 97 ? -9.968 8.290 7.051 1.00 37.81 97 GLY A CA 1
ATOM 768 C C . GLY A 1 97 ? -11.179 9.118 6.600 1.00 37.81 97 GLY A C 1
ATOM 769 O O . GLY A 1 97 ? -11.358 9.305 5.407 1.00 37.81 97 GLY A O 1
ATOM 770 N N . SER A 1 98 ? -11.938 9.672 7.555 1.00 36.50 98 SER A N 1
ATOM 771 C CA . SER A 1 98 ? -12.829 10.847 7.442 1.00 36.50 98 SER A CA 1
ATOM 772 C C . SER A 1 98 ? -14.252 10.731 6.849 1.00 36.50 98 SER A C 1
ATOM 774 O O . SER A 1 98 ? -14.487 10.159 5.795 1.00 36.50 98 SER A O 1
ATOM 776 N N . VAL A 1 99 ? -15.129 11.461 7.554 1.00 34.31 99 VAL A N 1
ATOM 777 C CA . VAL A 1 99 ? -16.433 12.057 7.209 1.00 34.31 99 VAL A CA 1
ATOM 778 C C . VAL A 1 99 ? -17.674 11.156 7.211 1.00 34.31 99 VAL A C 1
ATOM 780 O O . VAL A 1 99 ? -17.701 10.066 6.659 1.00 34.31 99 VAL A O 1
ATOM 783 N N . GLY A 1 100 ? -18.688 11.634 7.938 1.00 35.34 1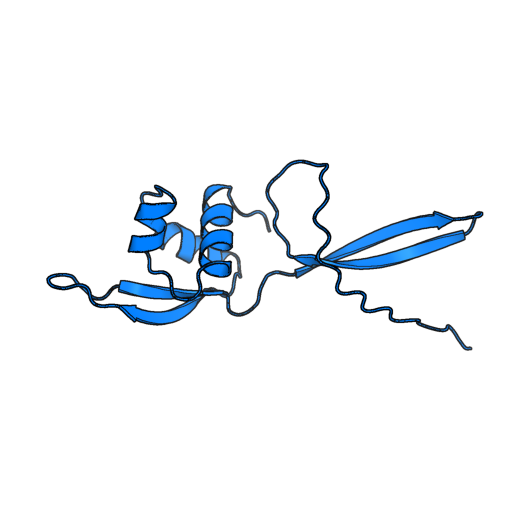00 GLY A N 1
ATOM 784 C CA . GLY A 1 100 ? -19.937 10.943 8.212 1.00 35.34 100 GLY A CA 1
ATOM 785 C C . GLY A 1 100 ? -20.857 10.763 7.010 1.00 35.34 100 GLY A C 1
ATOM 786 O O . GLY A 1 100 ? -20.572 11.217 5.912 1.00 35.34 100 GLY A O 1
ATOM 787 N N . LEU A 1 101 ? -21.991 10.120 7.303 1.00 41.91 101 LEU A N 1
ATOM 788 C CA . LEU A 1 101 ? -23.175 10.003 6.453 1.00 41.91 101 LEU A CA 1
ATOM 789 C C . LEU A 1 101 ? -22.906 9.553 5.010 1.00 41.91 101 LEU A C 1
ATOM 791 O O . LEU A 1 101 ? -22.736 10.373 4.120 1.00 41.91 101 LEU A O 1
ATOM 795 N N . ALA A 1 102 ? -23.005 8.246 4.773 1.00 34.94 102 ALA A N 1
ATOM 796 C CA . ALA A 1 102 ? -23.812 7.685 3.685 1.00 34.94 102 ALA A CA 1
ATOM 797 C C . ALA A 1 102 ? -23.621 6.163 3.638 1.00 34.94 102 ALA A C 1
ATOM 799 O O . ALA A 1 102 ? -22.550 5.653 3.330 1.00 34.94 102 ALA A O 1
ATOM 800 N N . THR A 1 103 ? -24.689 5.452 3.998 1.00 45.31 103 THR A N 1
ATOM 801 C CA . THR A 1 103 ? -25.227 4.303 3.250 1.00 45.31 103 THR A CA 1
ATOM 802 C C . THR A 1 103 ? -24.247 3.504 2.382 1.00 45.31 103 THR A C 1
ATOM 804 O O . THR A 1 103 ? -23.925 3.883 1.262 1.00 45.31 103 THR A O 1
ATOM 807 N N . GLY A 1 104 ? -23.879 2.323 2.871 1.00 37.72 104 GLY A N 1
ATOM 808 C CA . GLY A 1 104 ? -23.172 1.300 2.100 1.00 37.72 104 GLY A CA 1
ATOM 809 C C . GLY A 1 104 ? -22.909 0.059 2.946 1.00 37.72 104 GLY A C 1
ATOM 810 O O . GLY A 1 104 ? -21.788 -0.434 3.005 1.00 37.72 104 GLY A O 1
ATOM 811 N N . LEU A 1 105 ? -23.921 -0.373 3.704 1.00 38.59 105 LEU A N 1
ATOM 812 C CA . LEU A 1 105 ? -23.832 -1.478 4.653 1.00 38.59 105 LEU A CA 1
ATOM 813 C C . LEU A 1 105 ? -23.788 -2.804 3.878 1.00 38.59 105 LEU A C 1
ATOM 815 O O . LEU A 1 105 ? -24.826 -3.350 3.511 1.00 38.59 105 LEU A O 1
ATOM 819 N N . LEU A 1 106 ? -22.589 -3.325 3.616 1.00 38.34 106 LEU A N 1
ATOM 820 C CA . LEU A 1 106 ? -22.425 -4.701 3.151 1.00 38.34 106 LEU A CA 1
ATOM 821 C C . LEU A 1 106 ? -22.683 -5.620 4.355 1.00 38.34 106 LEU A C 1
ATOM 823 O O . LEU A 1 106 ? -21.845 -5.781 5.244 1.00 38.34 106 LEU A O 1
ATOM 827 N N . LEU A 1 107 ? -23.925 -6.101 4.424 1.00 35.69 107 LEU A N 1
ATOM 828 C CA . LEU A 1 107 ? -24.479 -6.944 5.477 1.00 35.69 107 LEU A CA 1
ATOM 829 C C . LEU A 1 107 ? -23.740 -8.282 5.555 1.00 35.69 107 LEU A C 1
ATOM 831 O O . LEU A 1 107 ? -23.884 -9.134 4.684 1.00 35.69 107 LEU A O 1
ATOM 835 N N . VAL A 1 108 ? -23.043 -8.506 6.665 1.00 38.09 108 VAL A N 1
ATOM 836 C CA . VAL A 1 108 ? -22.802 -9.857 7.178 1.00 38.09 108 VAL A CA 1
ATOM 837 C C . VAL A 1 108 ? -23.315 -9.874 8.615 1.00 38.09 108 VAL A C 1
ATOM 839 O O . VAL A 1 108 ? -22.590 -9.585 9.565 1.00 38.09 108 VAL A O 1
ATOM 842 N N . SER A 1 109 ? -24.618 -10.125 8.766 1.00 36.16 109 SER A N 1
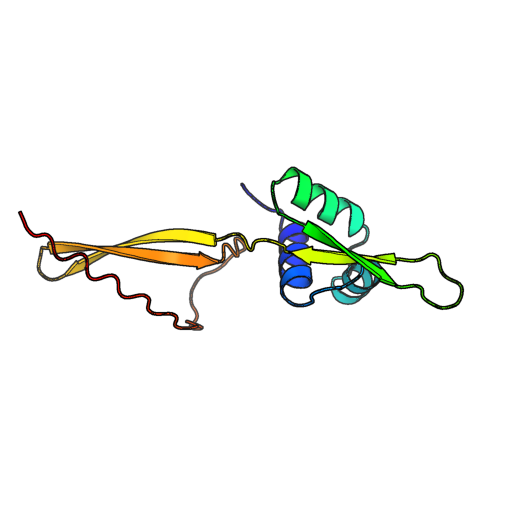ATOM 843 C CA . SER A 1 109 ? -25.261 -10.306 10.068 1.00 36.16 109 SER A CA 1
ATOM 844 C C . SER A 1 109 ? -24.825 -11.641 10.668 1.00 36.16 109 SER A C 1
ATOM 846 O O . SER A 1 109 ? -25.440 -12.669 10.404 1.00 36.16 109 SER A O 1
ATOM 848 N N . LEU A 1 110 ? -23.781 -11.638 11.498 1.00 41.12 110 LEU A N 1
ATOM 849 C CA . LEU A 1 110 ? -23.569 -12.720 12.460 1.00 41.12 110 LEU A CA 1
ATOM 850 C C . LEU A 1 110 ? -24.350 -12.370 13.733 1.00 41.12 110 LEU A C 1
ATOM 852 O O . LEU A 1 110 ? -23.850 -11.687 14.626 1.00 41.12 110 LEU A O 1
ATOM 856 N N . SER A 1 111 ? -25.615 -12.788 13.778 1.00 37.78 111 SER A N 1
ATOM 857 C CA . SER A 1 111 ? -26.443 -12.685 14.978 1.00 37.78 111 SER A CA 1
ATOM 858 C C . SER A 1 111 ? -26.007 -13.768 15.964 1.00 37.78 111 SER A C 1
ATOM 860 O O . SER A 1 111 ? -26.436 -14.913 15.869 1.00 37.78 111 SER A O 1
ATOM 862 N N . ALA A 1 112 ? -25.112 -13.427 16.890 1.00 40.56 112 ALA A N 1
ATOM 863 C CA . ALA A 1 112 ? -24.835 -14.268 18.048 1.00 40.56 112 ALA A 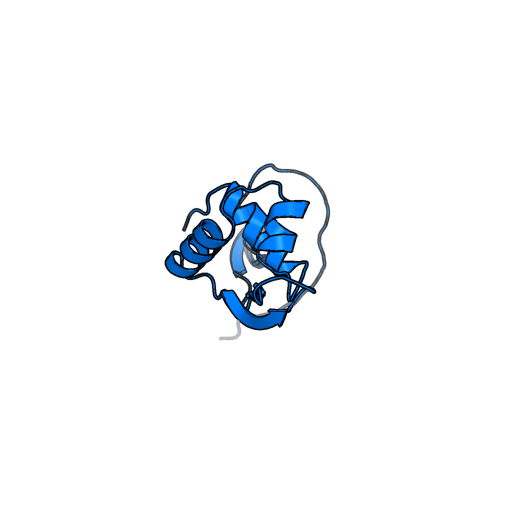CA 1
ATOM 864 C C . ALA A 1 112 ? -25.840 -13.907 19.151 1.00 40.56 112 ALA A C 1
ATOM 866 O O . ALA A 1 112 ? -25.621 -12.979 19.929 1.00 40.56 112 ALA A O 1
ATOM 867 N N . CYS A 1 113 ? -26.965 -14.623 19.189 1.00 35.69 113 CYS A N 1
ATOM 868 C CA . CYS A 1 113 ? -27.876 -14.616 20.328 1.00 35.69 113 CYS A CA 1
ATOM 869 C C . CYS A 1 113 ? -27.166 -15.281 21.511 1.00 35.69 113 CYS A C 1
ATOM 871 O O . CYS A 1 113 ? -27.168 -16.504 21.631 1.00 35.69 113 CYS A O 1
ATOM 873 N N . LEU A 1 114 ? -26.534 -14.489 22.378 1.00 41.19 114 LEU A N 1
ATOM 874 C CA . LEU A 1 114 ? -26.104 -14.984 23.680 1.00 41.19 114 LEU A CA 1
ATOM 875 C C . LEU A 1 114 ? -27.327 -14.950 24.605 1.00 41.19 114 LEU A C 1
ATOM 877 O O . LEU A 1 114 ? -27.628 -13.933 25.227 1.00 41.19 114 LEU A O 1
ATOM 881 N N . ALA A 1 115 ? -28.078 -16.052 24.616 1.00 38.34 115 ALA A N 1
ATOM 882 C CA . ALA A 1 115 ? -29.083 -16.308 25.634 1.00 38.34 115 ALA A CA 1
ATOM 883 C C . ALA A 1 115 ? -28.356 -16.470 26.974 1.00 38.34 115 ALA A C 1
ATOM 885 O O . ALA A 1 115 ? -27.582 -17.406 27.164 1.00 38.34 115 ALA A O 1
ATOM 886 N N . ASN A 1 116 ? -28.567 -15.512 27.871 1.00 42.47 116 ASN A N 1
ATOM 887 C CA . ASN A 1 116 ? -28.124 -15.598 29.251 1.00 42.47 116 ASN A CA 1
ATOM 888 C C . ASN A 1 116 ? -29.019 -16.627 29.955 1.00 42.47 116 ASN A C 1
ATOM 890 O O . ASN A 1 116 ? -30.218 -16.390 30.106 1.00 42.47 116 ASN A O 1
ATOM 894 N N . ALA A 1 117 ? -28.458 -17.772 30.330 1.00 38.12 117 ALA A N 1
ATOM 895 C CA . ALA A 1 117 ? -29.116 -18.763 31.167 1.00 38.12 117 ALA A CA 1
ATOM 896 C C . ALA A 1 117 ? -28.208 -19.054 32.365 1.00 38.12 117 ALA A C 1
ATOM 898 O O . ALA A 1 117 ? -27.112 -19.580 32.175 1.00 38.12 117 ALA A O 1
ATOM 899 N N . GLY A 1 118 ? -28.701 -18.726 33.563 1.00 36.50 118 GLY A N 1
ATOM 900 C CA . GLY A 1 118 ? -28.130 -19.118 34.856 1.00 36.50 118 GLY A CA 1
ATOM 901 C C . GLY A 1 118 ? -27.404 -18.003 35.577 1.00 36.50 118 GLY A C 1
ATOM 902 O O . GLY A 1 118 ? -26.168 -17.937 35.422 1.00 36.50 118 GLY A O 1
#

Foldseek 3Di:
DDQDPLLLLLQVCQAVDAFDFPVNCCVPVVDPCSVVSVVVCVVVVFQKDFPDWDDDVPDDITTTIHGPDFDKDWDWDWDQDPNDTDIDIDIDRPSPDDDDDDDDDPDDDPPPPPDDDD

Organism: NCBI:txid649198

Solvent-accessible surface area (backbone atoms only — not comparable to full-atom values): 7629 Å² total; per-residue (Å²): 139,83,72,52,76,67,43,43,52,53,51,53,48,32,60,78,36,70,57,43,32,54,66,54,50,25,69,76,68,70,40,95,58,46,67,61,38,53,51,50,39,44,78,68,72,42,48,70,40,78,80,49,71,48,70,52,91,98,50,77,68,37,56,15,32,28,57,72,61,79,63,67,39,79,46,78,48,78,45,77,59,95,90,42,81,45,79,46,80,42,81,39,73,63,76,79,77,83,82,80,89,76,94,78,83,81,81,78,85,80,80,78,82,78,78,87,78,136